Protein AF-A0A7V5EX17-F1 (afdb_monomer)

Solvent-accessible surface area (backbone atoms only — not comparable to full-atom values): 4500 Å² total; per-residue (Å²): 138,88,84,78,87,76,76,77,87,74,67,76,81,68,77,70,56,65,68,60,55,51,51,49,26,51,52,42,22,52,47,24,56,56,23,52,67,47,62,49,78,46,99,88,43,96,67,52,55,46,39,27,63,60,33,52,53,48,31,35,72,74,54,34,72,68,48,16,49,52,14,52,62,71,57,108

Mean predicted aligned error: 10.74 Å

pLDDT: mean 79.34, std 10.96, range [50.66, 90.12]

Structure (mmCIF, N/CA/C/O backbone):
data_AF-A0A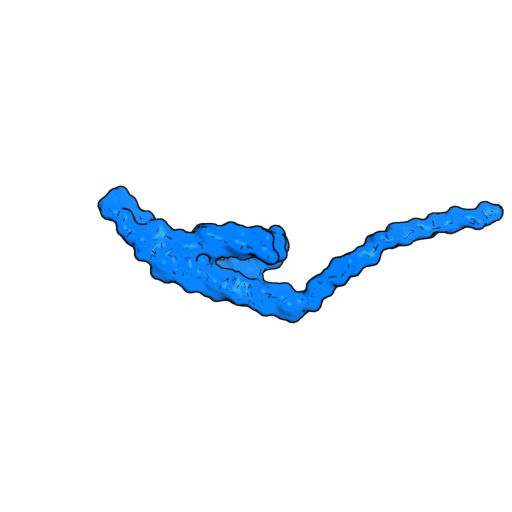7V5EX17-F1
#
_entry.id   AF-A0A7V5EX17-F1
#
loop_
_atom_site.group_PDB
_atom_site.id
_atom_site.type_symbol
_atom_site.label_atom_id
_atom_site.label_alt_id
_atom_site.label_comp_id
_atom_site.label_asym_id
_atom_site.label_entity_id
_atom_site.label_seq_id
_atom_site.pdbx_PDB_ins_code
_atom_site.Cartn_x
_atom_site.Cartn_y
_atom_site.Cartn_z
_atom_site.occupancy
_atom_site.B_iso_or_equiv
_atom_site.auth_seq_id
_atom_site.auth_comp_id
_atom_site.auth_asym_id
_atom_site.auth_atom_id
_atom_site.pdbx_PDB_model_num
ATOM 1 N N . MET A 1 1 ? 10.487 26.926 -51.906 1.00 50.66 1 MET A N 1
ATOM 2 C CA . MET A 1 1 ? 11.520 27.195 -50.886 1.00 50.66 1 MET A CA 1
ATOM 3 C C . MET A 1 1 ? 10.997 26.638 -49.566 1.00 50.66 1 MET A C 1
ATOM 5 O O . MET A 1 1 ? 10.079 27.206 -48.995 1.00 50.66 1 MET A O 1
ATOM 9 N N . GLN A 1 2 ? 11.433 25.427 -49.209 1.00 59.66 2 GLN A N 1
ATOM 10 C CA . GLN A 1 2 ? 10.946 24.675 -48.050 1.00 59.66 2 GLN A CA 1
ATOM 11 C C . GLN A 1 2 ? 11.553 25.188 -46.745 1.00 59.66 2 GLN A C 1
ATOM 13 O O . GLN A 1 2 ? 12.766 25.357 -46.701 1.00 59.66 2 GLN A O 1
ATOM 18 N N . LEU A 1 3 ? 10.750 25.293 -45.680 1.00 55.22 3 LEU A N 1
ATOM 19 C CA . LEU A 1 3 ? 11.213 25.057 -44.308 1.00 55.22 3 LEU A CA 1
ATOM 20 C C . LEU A 1 3 ? 10.162 24.232 -43.545 1.00 55.22 3 LEU A C 1
ATOM 22 O O . LEU A 1 3 ? 9.202 24.722 -42.963 1.00 55.22 3 LEU A O 1
ATOM 26 N N . THR A 1 4 ? 10.384 22.930 -43.646 1.00 65.06 4 THR A N 1
ATOM 27 C CA . THR A 1 4 ? 9.805 21.766 -42.981 1.00 65.06 4 THR A CA 1
ATOM 28 C C . THR A 1 4 ? 9.431 21.962 -41.505 1.00 6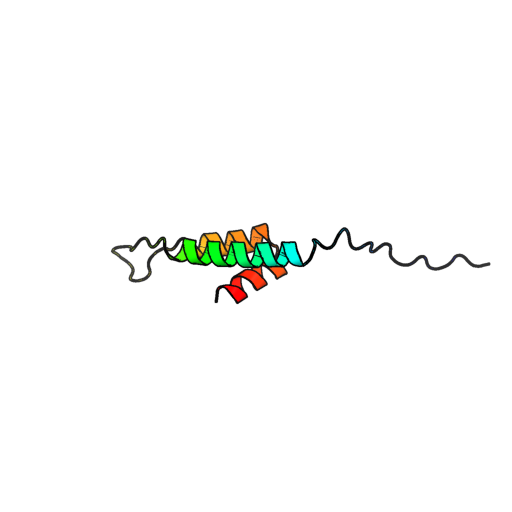5.06 4 THR A C 1
ATOM 30 O O . THR A 1 4 ? 10.290 22.097 -40.639 1.00 65.06 4 THR A O 1
ATOM 33 N N . HIS A 1 5 ? 8.124 21.897 -41.240 1.00 65.38 5 HIS A N 1
ATOM 34 C CA . HIS A 1 5 ? 7.437 21.039 -40.261 1.00 65.38 5 HIS A CA 1
ATOM 35 C C . HIS A 1 5 ? 8.355 20.187 -39.347 1.00 65.38 5 HIS A C 1
ATOM 37 O O . HIS A 1 5 ? 8.473 18.971 -39.510 1.00 65.38 5 HIS A O 1
ATOM 43 N N . ARG A 1 6 ? 9.031 20.804 -38.371 1.00 62.56 6 ARG A N 1
ATOM 44 C CA . ARG A 1 6 ? 9.796 20.070 -37.352 1.00 62.56 6 ARG A CA 1
ATOM 45 C C . ARG A 1 6 ? 8.841 19.568 -36.280 1.00 62.56 6 ARG A C 1
ATOM 47 O O . ARG A 1 6 ? 8.426 20.315 -35.400 1.00 62.56 6 ARG A O 1
ATOM 54 N N . GLY A 1 7 ? 8.490 18.292 -36.413 1.00 57.44 7 GLY A N 1
ATOM 55 C CA . GLY A 1 7 ? 7.739 17.536 -35.426 1.00 57.44 7 GLY A CA 1
ATOM 56 C C . GLY A 1 7 ? 8.328 17.712 -34.029 1.00 57.44 7 GLY A C 1
ATOM 57 O O . GLY A 1 7 ? 9.506 17.461 -33.796 1.00 57.44 7 GLY A O 1
ATOM 58 N N . THR A 1 8 ? 7.477 18.190 -33.129 1.00 57.94 8 THR A N 1
ATOM 59 C CA . THR A 1 8 ? 7.227 17.580 -31.826 1.00 57.94 8 THR A CA 1
ATOM 60 C C . THR A 1 8 ? 8.450 16.922 -31.182 1.00 57.94 8 THR A C 1
ATOM 62 O O . THR A 1 8 ? 8.649 15.712 -31.266 1.00 57.94 8 THR A O 1
ATOM 65 N N . LEU A 1 9 ? 9.235 17.722 -30.457 1.00 57.50 9 LEU A N 1
ATOM 66 C CA . LEU A 1 9 ? 10.196 17.244 -29.461 1.00 57.50 9 LEU A CA 1
ATOM 67 C C . LEU A 1 9 ? 9.455 16.699 -28.224 1.00 57.50 9 LEU A C 1
ATOM 69 O O . LEU A 1 9 ? 9.679 17.146 -27.104 1.00 57.50 9 LEU A O 1
ATOM 73 N N . THR A 1 10 ? 8.558 15.726 -28.396 1.00 56.62 10 THR A N 1
ATOM 74 C CA . THR A 1 10 ? 8.144 14.866 -27.283 1.00 56.62 10 THR A CA 1
ATOM 75 C C . THR A 1 10 ? 9.208 13.800 -27.139 1.00 56.62 10 THR A C 1
ATOM 77 O O . THR A 1 10 ? 8.985 12.633 -27.445 1.00 56.62 10 THR A O 1
ATOM 80 N N . THR A 1 11 ? 10.406 14.202 -26.730 1.00 56.66 11 THR A N 1
ATOM 81 C CA . THR A 1 11 ? 11.343 13.273 -26.116 1.00 56.66 11 THR A CA 1
ATOM 82 C C . THR A 1 11 ? 10.593 12.746 -24.895 1.00 56.66 11 THR A C 1
ATOM 84 O O . THR A 1 11 ? 10.343 13.544 -23.986 1.00 56.66 11 THR A O 1
ATOM 87 N N . PRO A 1 12 ? 10.143 11.475 -24.846 1.00 57.72 12 PRO A N 1
ATOM 88 C CA . PRO A 1 12 ? 9.624 10.953 -23.600 1.00 57.72 12 PRO A CA 1
ATOM 89 C C . PRO A 1 12 ? 10.809 10.999 -22.642 1.00 57.72 12 PRO A C 1
ATOM 91 O O . PRO A 1 12 ? 11.771 10.244 -22.783 1.00 57.72 12 PRO A O 1
ATOM 94 N N . LEU A 1 13 ? 10.791 11.976 -21.738 1.00 58.09 13 LEU A N 1
ATOM 95 C CA . LEU A 1 13 ? 11.770 12.125 -20.681 1.00 58.09 13 LEU A CA 1
ATOM 96 C C . LEU A 1 13 ? 11.713 10.836 -19.866 1.00 58.09 13 LEU A C 1
ATOM 98 O O . LEU A 1 13 ? 10.844 10.656 -19.025 1.00 58.09 13 LEU A O 1
ATOM 102 N N . ARG A 1 14 ? 12.614 9.915 -20.211 1.00 59.19 14 ARG A N 1
ATOM 103 C CA . ARG A 1 14 ? 13.020 8.741 -19.450 1.00 59.19 14 ARG A CA 1
ATOM 104 C C . ARG A 1 14 ? 11.838 8.010 -18.813 1.00 59.19 14 ARG A C 1
ATOM 106 O O . ARG A 1 14 ? 11.600 8.126 -17.614 1.00 59.19 14 ARG A O 1
ATOM 113 N N . ALA A 1 15 ? 11.144 7.199 -19.615 1.00 61.31 15 ALA A N 1
ATOM 114 C CA . ALA A 1 15 ? 10.319 6.123 -19.082 1.00 61.31 15 ALA A CA 1
ATOM 115 C C . ALA A 1 15 ? 11.171 5.357 -18.060 1.00 61.31 15 ALA A C 1
ATOM 117 O O . ALA A 1 15 ? 12.175 4.729 -18.405 1.00 61.31 15 ALA A O 1
ATOM 118 N N . ARG A 1 16 ? 10.837 5.505 -16.778 1.00 62.59 16 ARG A N 1
ATOM 119 C CA . ARG A 1 16 ? 11.419 4.717 -15.697 1.00 62.59 16 ARG A CA 1
ATOM 120 C C . ARG A 1 16 ? 11.413 3.253 -16.144 1.00 62.59 16 ARG A C 1
ATOM 122 O O . ARG A 1 16 ? 10.396 2.801 -16.665 1.00 62.59 16 ARG A O 1
ATOM 129 N N . SER A 1 17 ? 12.539 2.546 -15.997 1.00 78.25 17 SER A N 1
ATOM 130 C CA . SER A 1 17 ? 12.638 1.141 -16.421 1.00 78.25 17 SER A CA 1
ATOM 131 C C . SER A 1 17 ? 11.428 0.363 -15.900 1.00 78.25 17 SER A C 1
ATOM 133 O O . SER A 1 17 ? 11.130 0.433 -14.706 1.00 78.25 17 SER A O 1
ATOM 135 N N . ALA A 1 18 ? 10.712 -0.333 -16.788 1.00 79.44 18 ALA A N 1
ATOM 136 C CA . ALA A 1 18 ? 9.452 -1.004 -16.462 1.00 79.44 18 ALA A CA 1
ATOM 137 C C . ALA A 1 18 ? 9.600 -1.965 -15.271 1.00 79.44 18 ALA A C 1
ATOM 139 O O . ALA A 1 18 ? 8.710 -2.046 -14.426 1.00 79.44 18 ALA A O 1
ATOM 140 N N . ALA A 1 19 ? 10.769 -2.602 -15.144 1.00 85.12 19 ALA A N 1
ATOM 141 C CA . ALA A 1 19 ? 11.122 -3.444 -14.006 1.00 85.12 19 ALA A CA 1
ATOM 142 C C . ALA A 1 19 ? 11.105 -2.683 -12.668 1.00 85.12 19 ALA A C 1
ATOM 144 O O . ALA A 1 19 ? 10.631 -3.204 -11.664 1.00 85.12 19 ALA A O 1
ATOM 145 N N . VAL A 1 20 ? 11.568 -1.430 -12.646 1.00 85.38 20 VAL A N 1
ATOM 146 C CA . VAL A 1 20 ? 11.565 -0.588 -11.439 1.00 85.38 20 VAL A CA 1
ATOM 147 C C . VAL A 1 20 ? 10.140 -0.181 -11.074 1.00 85.38 20 VAL A C 1
ATOM 149 O O . VAL A 1 20 ? 9.789 -0.166 -9.897 1.00 85.38 20 VAL A O 1
ATOM 152 N N . THR A 1 21 ? 9.309 0.139 -12.068 1.00 83.69 21 THR A N 1
ATOM 153 C CA . THR A 1 21 ? 7.892 0.444 -11.833 1.00 83.69 21 THR A CA 1
ATOM 154 C C . THR A 1 21 ? 7.166 -0.777 -11.269 1.00 83.69 21 THR A C 1
ATOM 156 O O . THR A 1 21 ? 6.493 -0.651 -10.253 1.00 83.69 21 THR A O 1
ATOM 159 N N . ALA A 1 22 ? 7.366 -1.962 -11.851 1.00 84.12 22 ALA A N 1
ATOM 160 C CA . ALA A 1 22 ? 6.786 -3.208 -11.352 1.00 84.12 22 ALA A CA 1
ATOM 161 C C . ALA A 1 22 ? 7.250 -3.535 -9.922 1.00 84.12 22 ALA A C 1
ATOM 163 O O . ALA A 1 22 ? 6.427 -3.845 -9.064 1.00 84.12 22 ALA A O 1
ATOM 164 N N . ALA A 1 23 ? 8.547 -3.391 -9.634 1.00 89.75 23 ALA A N 1
ATOM 165 C CA . ALA A 1 23 ? 9.083 -3.602 -8.291 1.00 89.75 23 ALA A CA 1
ATOM 166 C C . ALA A 1 23 ? 8.453 -2.655 -7.258 1.00 89.75 23 ALA A C 1
ATOM 168 O O . ALA A 1 23 ? 8.100 -3.089 -6.163 1.00 89.75 23 ALA A O 1
ATOM 169 N N . LEU A 1 24 ? 8.255 -1.377 -7.604 1.00 85.44 24 LEU A N 1
ATOM 170 C CA . LEU A 1 24 ? 7.566 -0.447 -6.711 1.00 85.44 24 LEU A CA 1
ATOM 171 C C . LEU A 1 24 ? 6.082 -0.769 -6.528 1.00 85.44 24 LEU A C 1
ATOM 173 O O . LEU A 1 24 ? 5.579 -0.631 -5.418 1.00 85.44 24 LEU A O 1
ATOM 177 N N . VAL A 1 25 ? 5.386 -1.173 -7.592 1.00 87.12 25 VAL A N 1
ATOM 178 C CA . VAL A 1 25 ? 3.970 -1.572 -7.540 1.00 87.12 25 VAL A CA 1
ATOM 179 C C . VAL A 1 25 ? 3.786 -2.711 -6.536 1.00 87.12 25 VAL A C 1
ATOM 181 O O . VAL A 1 25 ? 2.918 -2.623 -5.666 1.00 87.12 25 VAL A O 1
ATOM 184 N N . VAL A 1 26 ? 4.650 -3.730 -6.609 1.00 89.81 26 VAL A N 1
ATOM 185 C CA . VAL A 1 26 ? 4.674 -4.863 -5.671 1.00 89.81 26 VAL A CA 1
ATOM 186 C C . VAL A 1 26 ? 5.029 -4.403 -4.257 1.00 89.81 26 VAL A C 1
ATOM 188 O O . VAL A 1 26 ? 4.329 -4.751 -3.309 1.00 89.81 26 VAL A O 1
ATOM 191 N N . ALA A 1 27 ? 6.078 -3.592 -4.094 1.00 89.81 27 ALA A N 1
ATOM 192 C CA . ALA A 1 27 ? 6.499 -3.108 -2.780 1.00 89.81 27 ALA A CA 1
ATOM 193 C C . ALA A 1 27 ? 5.391 -2.317 -2.066 1.00 89.81 27 ALA A C 1
ATOM 195 O O . ALA A 1 27 ? 5.160 -2.515 -0.874 1.00 89.81 27 ALA A O 1
ATOM 196 N N . PHE A 1 28 ? 4.667 -1.462 -2.791 1.00 87.69 28 PHE A N 1
ATOM 197 C CA . PHE A 1 28 ? 3.544 -0.713 -2.235 1.00 87.69 28 PHE A CA 1
ATOM 198 C C . PHE A 1 28 ? 2.314 -1.577 -1.968 1.00 87.69 28 PHE A C 1
ATOM 200 O O . PHE A 1 28 ? 1.654 -1.356 -0.959 1.00 87.69 28 PHE A O 1
ATOM 207 N N . ALA A 1 29 ? 2.039 -2.594 -2.790 1.00 87.12 29 ALA A N 1
ATOM 208 C CA . ALA A 1 29 ? 0.960 -3.542 -2.515 1.00 87.12 29 ALA A CA 1
ATOM 209 C C . ALA A 1 29 ? 1.225 -4.307 -1.204 1.00 87.12 29 ALA A C 1
ATOM 211 O O . ALA A 1 29 ? 0.341 -4.431 -0.354 1.00 87.12 29 ALA A O 1
ATOM 212 N N . LEU A 1 30 ? 2.474 -4.738 -0.989 1.00 88.44 30 LEU A N 1
ATOM 213 C CA . LEU A 1 30 ? 2.908 -5.362 0.263 1.00 88.44 30 LEU A CA 1
ATOM 214 C C . LEU A 1 30 ? 2.838 -4.390 1.446 1.00 88.44 30 LEU A C 1
ATOM 216 O O . LEU A 1 30 ? 2.377 -4.768 2.521 1.00 88.44 30 LEU A O 1
ATOM 220 N N . LEU A 1 31 ? 3.241 -3.131 1.257 1.00 87.19 31 LEU A N 1
ATOM 221 C CA . LEU A 1 31 ? 3.115 -2.099 2.286 1.00 87.19 31 LEU A CA 1
ATOM 222 C C . LEU A 1 31 ? 1.648 -1.871 2.680 1.00 87.19 31 LEU A C 1
ATOM 224 O O . LEU A 1 31 ? 1.347 -1.774 3.868 1.00 87.19 31 LEU A O 1
ATOM 228 N N . THR A 1 32 ? 0.728 -1.841 1.712 1.00 86.50 32 THR A N 1
ATOM 229 C CA . THR A 1 32 ? -0.716 -1.747 1.964 1.00 86.50 32 THR A CA 1
ATOM 230 C C . THR A 1 32 ? -1.233 -2.962 2.731 1.00 86.50 32 THR A C 1
ATOM 232 O O . THR A 1 32 ? -1.967 -2.794 3.707 1.00 86.50 32 THR A O 1
ATOM 235 N N . ALA A 1 33 ? -0.789 -4.170 2.375 1.00 82.75 33 ALA A N 1
ATOM 236 C CA . ALA A 1 33 ? -1.137 -5.388 3.102 1.00 82.75 33 ALA A CA 1
ATOM 237 C C . ALA A 1 33 ? -0.637 -5.381 4.553 1.00 82.75 33 ALA A C 1
ATOM 239 O O . ALA A 1 33 ? -1.378 -5.764 5.457 1.00 82.75 33 ALA A O 1
ATOM 240 N N . LEU A 1 34 ? 0.582 -4.894 4.797 1.00 86.00 34 LEU A N 1
ATOM 241 C CA . LEU A 1 34 ? 1.130 -4.737 6.146 1.00 86.00 34 LEU A CA 1
ATOM 242 C C . LEU A 1 34 ? 0.383 -3.654 6.938 1.00 86.00 34 LEU A C 1
ATOM 244 O O . LEU A 1 34 ? 0.026 -3.870 8.095 1.00 86.00 34 LEU A O 1
ATOM 248 N N . GLY A 1 35 ? 0.065 -2.520 6.309 1.00 81.31 35 GLY A N 1
ATOM 249 C CA . GLY A 1 35 ? -0.730 -1.451 6.920 1.00 81.31 35 GLY A CA 1
ATOM 250 C C . GLY A 1 35 ? -2.137 -1.903 7.326 1.00 81.31 35 GLY A C 1
ATOM 251 O O . GLY A 1 35 ?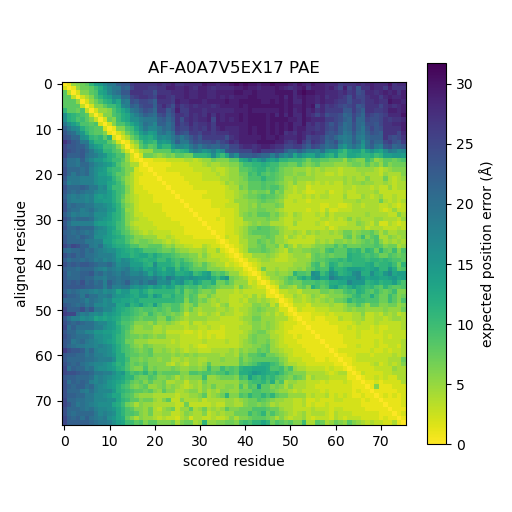 -2.658 -1.455 8.347 1.00 81.31 35 GLY A O 1
ATOM 252 N N . ALA A 1 36 ? -2.735 -2.843 6.589 1.00 82.44 36 ALA A N 1
ATOM 253 C CA . ALA A 1 36 ? -4.034 -3.433 6.917 1.00 82.44 36 ALA A CA 1
ATOM 254 C C . ALA A 1 36 ? -4.019 -4.338 8.167 1.00 82.44 36 ALA A C 1
ATOM 256 O O . ALA A 1 36 ? -5.083 -4.644 8.721 1.00 82.44 36 ALA A O 1
ATOM 257 N N . GLN A 1 37 ? -2.837 -4.767 8.628 1.00 83.00 37 GLN A N 1
ATOM 258 C CA . GLN A 1 37 ? -2.693 -5.545 9.863 1.00 83.00 37 GLN A CA 1
ATOM 259 C C . GLN A 1 37 ? -2.729 -4.668 11.117 1.00 83.00 37 GLN A C 1
ATOM 261 O O . GLN A 1 37 ? -3.135 -5.138 12.178 1.00 83.00 37 GLN A O 1
ATOM 266 N N . ILE A 1 38 ? -2.361 -3.389 11.003 1.00 81.25 38 ILE A N 1
ATOM 267 C CA . ILE A 1 38 ? -2.477 -2.432 12.104 1.00 81.25 38 ILE A CA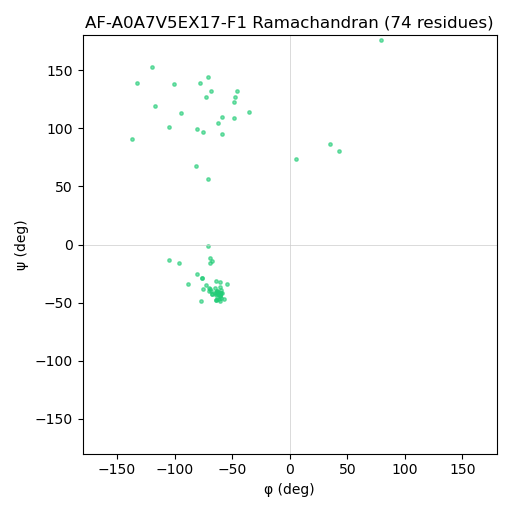 1
ATOM 268 C C . ILE A 1 38 ? -3.953 -2.071 12.229 1.00 81.25 38 ILE A C 1
ATOM 270 O O . ILE A 1 38 ? -4.452 -1.240 11.476 1.00 81.25 38 ILE A O 1
ATOM 274 N N . ARG A 1 39 ? -4.658 -2.735 13.147 1.00 82.06 39 ARG A N 1
ATOM 275 C CA . ARG A 1 39 ? -6.086 -2.532 13.409 1.00 82.06 39 ARG A CA 1
ATOM 276 C C . ARG A 1 39 ? -6.261 -2.022 14.827 1.00 82.06 39 ARG A C 1
ATOM 278 O O . ARG A 1 39 ? -5.907 -2.711 15.778 1.00 82.06 39 ARG A O 1
ATOM 285 N N . ILE A 1 40 ? -6.827 -0.831 14.957 1.00 81.75 40 ILE A N 1
ATOM 286 C CA . ILE A 1 40 ? -7.192 -0.246 16.244 1.00 81.75 40 ILE A CA 1
ATOM 287 C C . ILE A 1 40 ? -8.715 -0.371 16.362 1.00 81.75 40 ILE A C 1
ATOM 289 O O . ILE A 1 40 ? -9.440 0.387 15.709 1.00 81.75 40 ILE A O 1
ATOM 293 N N . PRO A 1 41 ? -9.225 -1.362 17.116 1.00 80.75 41 PRO A N 1
ATOM 294 C CA . PRO A 1 41 ? -10.654 -1.491 17.354 1.00 80.75 41 PRO A CA 1
ATOM 295 C C . PRO A 1 41 ? -11.123 -0.337 18.238 1.00 80.75 41 PRO A C 1
ATOM 297 O O . PRO A 1 41 ? -10.508 -0.033 19.260 1.00 80.75 41 PRO A O 1
ATOM 300 N N . LEU A 1 42 ? -12.216 0.309 17.840 1.00 81.56 42 LEU A N 1
ATOM 301 C CA . LEU A 1 42 ? -12.824 1.378 18.622 1.00 81.56 42 LEU A CA 1
ATOM 302 C C . LEU A 1 42 ? -14.030 0.824 19.382 1.00 81.56 42 LEU A C 1
ATOM 304 O O . LEU A 1 42 ? -14.820 0.083 18.801 1.00 81.56 42 LEU A O 1
ATOM 308 N N . PRO A 1 43 ? -14.219 1.193 20.659 1.00 81.06 43 PRO A N 1
ATOM 309 C CA . PRO A 1 43 ? -15.293 0.639 21.485 1.00 81.06 43 PRO A CA 1
ATOM 310 C C . PRO A 1 43 ? -16.700 1.057 21.027 1.00 81.06 43 PRO A C 1
ATOM 312 O O . PRO A 1 43 ? -17.682 0.464 21.457 1.00 81.06 43 PRO A O 1
ATOM 315 N N . PHE A 1 44 ? -16.808 2.068 20.162 1.00 85.19 44 PHE A N 1
ATOM 316 C CA . PHE A 1 44 ? -18.076 2.633 19.698 1.00 85.19 44 PHE A CA 1
ATOM 317 C C . PHE A 1 44 ? -18.452 2.237 18.260 1.00 85.19 44 PHE A C 1
ATOM 319 O O . PHE A 1 44 ? -19.599 2.443 17.868 1.00 85.19 44 PHE A O 1
ATOM 326 N N . THR A 1 45 ? -17.535 1.664 17.468 1.00 85.81 45 THR A N 1
ATOM 327 C CA . THR A 1 45 ? -17.822 1.237 16.087 1.00 85.81 45 THR A CA 1
ATOM 328 C C . THR A 1 45 ? -17.318 -0.175 15.794 1.00 85.81 45 THR A C 1
ATOM 330 O O . THR A 1 45 ? -16.171 -0.484 16.106 1.00 85.81 45 THR A O 1
ATOM 333 N N . PRO A 1 46 ? -18.095 -1.008 15.075 1.00 81.81 46 PRO A N 1
ATOM 334 C CA . PRO A 1 46 ? -17.644 -2.330 14.634 1.00 81.81 46 PRO A CA 1
ATOM 335 C C . PRO A 1 46 ? -16.551 -2.279 13.552 1.00 81.81 46 PRO A C 1
ATOM 337 O O . PRO A 1 46 ? -15.945 -3.302 13.245 1.00 81.81 46 PRO A O 1
ATOM 340 N N . VAL A 1 47 ? -16.291 -1.106 12.963 1.00 82.00 47 VAL A N 1
ATOM 341 C CA . VAL A 1 47 ? -15.263 -0.922 11.934 1.00 82.00 47 VAL A CA 1
ATOM 342 C C . VAL A 1 47 ? -13.965 -0.449 12.600 1.00 82.00 47 VAL A C 1
ATOM 344 O O . VAL A 1 47 ? -13.939 0.662 13.134 1.00 82.00 47 VAL A O 1
ATOM 347 N N . PRO A 1 48 ? -12.891 -1.259 12.606 1.00 79.62 48 PRO A N 1
ATOM 348 C CA . PRO A 1 48 ? -11.603 -0.845 13.150 1.00 79.62 48 PRO A CA 1
ATOM 349 C C . PRO A 1 48 ? -10.945 0.202 12.246 1.00 79.62 48 PRO A C 1
ATOM 351 O O . PRO A 1 48 ? -11.008 0.099 11.019 1.00 79.62 48 PRO A O 1
ATOM 354 N N . ILE A 1 49 ? -10.250 1.174 12.839 1.00 82.31 49 ILE A N 1
ATOM 355 C CA . ILE A 1 49 ? -9.353 2.050 12.076 1.00 82.31 49 ILE A CA 1
ATOM 356 C C . ILE A 1 49 ? -8.128 1.225 11.691 1.00 82.31 49 ILE A C 1
ATOM 358 O O . ILE A 1 49 ? -7.501 0.603 12.554 1.00 82.31 49 ILE A O 1
ATOM 362 N N . THR A 1 50 ? -7.795 1.212 10.400 1.00 86.19 50 THR A N 1
ATOM 363 C CA . THR A 1 50 ? -6.636 0.480 9.883 1.00 86.19 50 THR A CA 1
ATOM 364 C C . THR A 1 50 ? -5.628 1.404 9.209 1.00 86.19 50 THR A C 1
ATOM 366 O O . THR A 1 50 ? -5.984 2.447 8.662 1.00 86.19 50 THR A O 1
ATOM 369 N N . GLY A 1 51 ? -4.352 1.010 9.209 1.00 83.00 51 GLY A N 1
ATOM 370 C CA . GLY A 1 51 ? -3.284 1.718 8.489 1.00 83.00 51 GLY A CA 1
ATOM 371 C C . GLY A 1 51 ? -3.363 1.588 6.960 1.00 83.00 51 GLY A C 1
ATOM 372 O O . GLY A 1 51 ? -2.542 2.158 6.243 1.00 83.00 51 GLY A O 1
ATOM 373 N N . GLN A 1 52 ? -4.345 0.846 6.443 1.00 86.62 52 GLN A N 1
ATOM 374 C CA . GLN A 1 52 ? -4.508 0.570 5.018 1.00 86.62 52 GLN A CA 1
ATOM 375 C C . GLN A 1 52 ? -4.802 1.838 4.208 1.00 86.62 52 GLN A C 1
ATOM 377 O O . GLN A 1 52 ? -4.215 2.034 3.149 1.00 86.62 52 GLN A O 1
ATOM 382 N N . THR A 1 53 ? -5.683 2.718 4.696 1.00 86.75 53 THR A N 1
ATOM 383 C CA . THR A 1 53 ? -6.074 3.945 3.975 1.00 86.75 53 THR A CA 1
ATOM 384 C C . THR A 1 53 ? -4.892 4.891 3.790 1.00 86.75 53 THR A C 1
ATOM 386 O O . THR A 1 53 ? -4.700 5.440 2.707 1.00 86.75 53 THR A O 1
ATOM 389 N N . PHE A 1 54 ? -4.045 5.016 4.812 1.00 86.00 54 PHE A N 1
ATOM 390 C CA . PHE A 1 54 ? -2.788 5.750 4.717 1.00 86.00 54 PHE A CA 1
ATOM 391 C C . PHE A 1 54 ? -1.866 5.152 3.645 1.00 86.00 54 PHE A C 1
ATOM 393 O O . PHE A 1 54 ? -1.343 5.885 2.807 1.00 86.00 54 PHE A O 1
ATOM 400 N N . ALA A 1 55 ? -1.715 3.826 3.616 1.00 87.06 55 ALA A N 1
ATOM 401 C CA . ALA A 1 55 ? -0.880 3.151 2.626 1.00 87.06 55 ALA A CA 1
ATOM 402 C C . ALA A 1 55 ? -1.403 3.314 1.183 1.00 87.06 55 ALA A C 1
ATOM 404 O O . ALA A 1 55 ? -0.607 3.522 0.269 1.00 87.06 55 ALA A O 1
ATOM 405 N N . VAL A 1 56 ? -2.725 3.298 0.976 1.00 87.19 56 VAL A N 1
ATOM 406 C CA . VAL A 1 56 ? -3.370 3.560 -0.328 1.00 87.19 56 VAL A CA 1
ATOM 407 C C . VAL A 1 56 ? -3.036 4.970 -0.826 1.00 87.19 56 VAL A C 1
ATOM 409 O O . VAL A 1 56 ? -2.615 5.150 -1.971 1.00 87.19 56 VAL A O 1
ATOM 412 N N . LEU A 1 57 ? -3.191 5.978 0.038 1.00 88.75 57 LEU A N 1
ATOM 413 C CA . LEU A 1 57 ? -2.889 7.371 -0.302 1.00 88.75 57 LEU A CA 1
ATOM 414 C C . LEU A 1 57 ? -1.397 7.566 -0.591 1.00 88.75 57 LEU A C 1
ATOM 416 O O . LEU A 1 57 ? -1.039 8.245 -1.555 1.00 88.75 57 LEU A O 1
ATOM 420 N N . LEU A 1 58 ? -0.529 6.924 0.194 1.00 87.38 58 LEU A N 1
ATOM 421 C CA . LEU A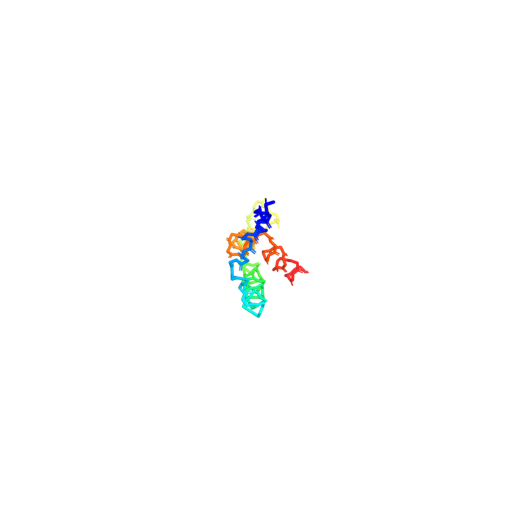 1 58 ? 0.914 6.950 -0.019 1.00 87.38 58 LEU A CA 1
ATOM 422 C C . LEU A 1 58 ? 1.299 6.297 -1.354 1.00 87.38 58 LEU A C 1
ATOM 424 O O . LEU A 1 58 ? 2.147 6.836 -2.062 1.00 87.38 58 LEU A O 1
ATOM 428 N N . ALA A 1 59 ? 0.655 5.189 -1.735 1.00 87.50 59 ALA A N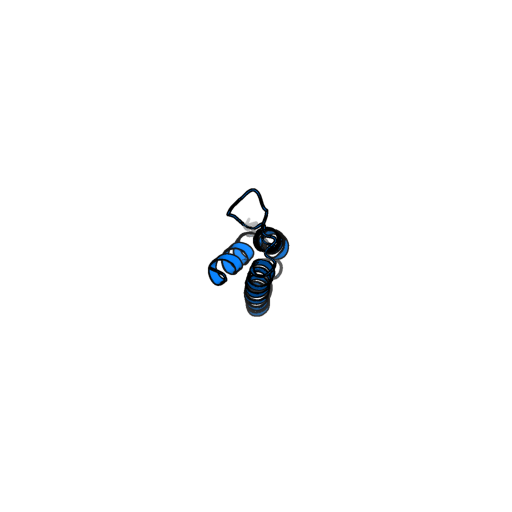 1
ATOM 429 C CA . ALA A 1 59 ? 0.871 4.547 -3.029 1.00 87.50 59 ALA A CA 1
ATOM 430 C C . ALA A 1 59 ? 0.510 5.483 -4.189 1.00 87.50 59 ALA A C 1
ATOM 432 O O . ALA A 1 59 ? 1.310 5.661 -5.105 1.00 87.50 59 ALA A O 1
ATOM 433 N N . GLY A 1 60 ? -0.652 6.139 -4.129 1.00 87.38 60 GLY A N 1
ATOM 434 C CA . GLY A 1 60 ? -1.064 7.122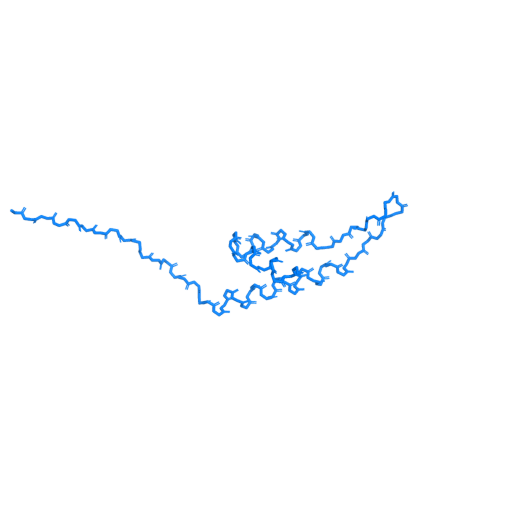 -5.136 1.00 87.38 60 GLY A CA 1
ATOM 435 C C . GLY A 1 60 ? -0.109 8.316 -5.236 1.00 87.38 60 GLY A C 1
ATOM 436 O O . GLY A 1 60 ? 0.250 8.727 -6.340 1.00 87.38 60 GLY A O 1
ATOM 437 N N . ALA A 1 61 ? 0.354 8.836 -4.096 1.00 88.00 61 ALA A N 1
ATOM 438 C CA . ALA A 1 61 ? 1.286 9.961 -4.045 1.00 88.00 61 ALA A CA 1
ATOM 439 C C . ALA A 1 61 ? 2.699 9.601 -4.545 1.00 88.00 61 ALA A C 1
ATOM 441 O O . ALA A 1 61 ? 3.333 10.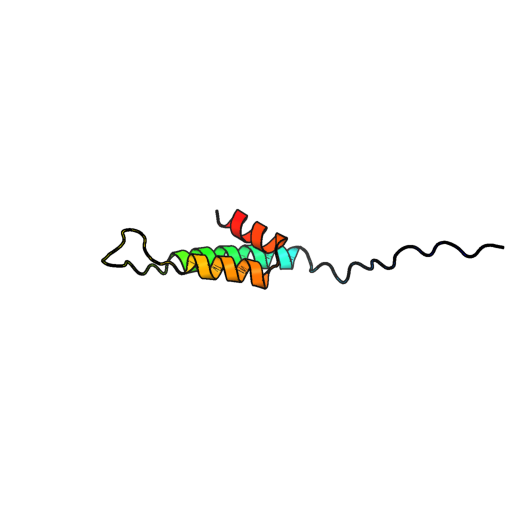411 -5.218 1.00 88.00 61 ALA A O 1
ATOM 442 N N . ALA A 1 62 ? 3.194 8.397 -4.244 1.00 85.12 62 ALA A N 1
ATOM 443 C CA . ALA A 1 62 ? 4.564 7.984 -4.555 1.00 85.12 62 ALA A CA 1
ATOM 444 C C . ALA A 1 62 ? 4.735 7.362 -5.954 1.00 85.12 62 ALA A C 1
ATOM 446 O O . ALA A 1 62 ? 5.787 7.525 -6.575 1.00 85.12 62 ALA A O 1
ATOM 447 N N . LEU A 1 63 ? 3.731 6.630 -6.454 1.00 81.31 63 LEU A N 1
ATOM 448 C CA . LEU A 1 63 ? 3.770 5.961 -7.763 1.00 81.31 63 LEU A CA 1
ATOM 449 C C . LEU A 1 63 ? 3.100 6.773 -8.885 1.00 81.31 63 LEU A C 1
ATOM 451 O O . LEU A 1 63 ? 3.309 6.471 -10.061 1.00 81.31 63 LEU A O 1
ATOM 455 N N . GLY A 1 64 ? 2.302 7.788 -8.547 1.00 86.44 64 GLY A N 1
ATOM 456 C CA . GLY A 1 64 ? 1.433 8.488 -9.494 1.00 86.44 64 GLY A CA 1
ATOM 457 C C . GLY A 1 64 ? 0.146 7.710 -9.796 1.00 86.44 64 GLY A C 1
ATOM 458 O O . GLY A 1 64 ? -0.049 6.585 -9.340 1.00 86.44 64 GLY A O 1
ATOM 459 N N . SER A 1 65 ? -0.751 8.305 -10.587 1.00 84.44 65 SER A N 1
ATOM 460 C CA . SER A 1 65 ? -2.123 7.802 -10.775 1.00 84.44 65 SER A CA 1
ATOM 461 C C . SER A 1 65 ? -2.203 6.390 -11.369 1.00 84.44 65 SER A C 1
ATOM 463 O O . SER A 1 65 ? -2.946 5.558 -10.857 1.00 84.44 65 SER A O 1
ATOM 465 N N . TRP A 1 66 ? -1.414 6.086 -12.405 1.00 83.56 66 TRP A N 1
ATOM 466 C CA . TRP A 1 66 ? -1.463 4.786 -13.092 1.00 83.56 66 TRP A CA 1
ATOM 467 C C . TRP A 1 66 ? -0.770 3.659 -12.322 1.00 83.56 66 TRP A C 1
ATOM 469 O O . TRP A 1 66 ? -1.345 2.588 -12.144 1.00 83.56 66 TRP A O 1
ATOM 479 N N . ALA A 1 67 ? 0.453 3.883 -11.838 1.00 80.00 67 ALA A N 1
ATOM 480 C CA . ALA A 1 67 ? 1.179 2.854 -11.094 1.00 80.00 67 ALA A CA 1
ATOM 481 C C . ALA A 1 67 ? 0.648 2.704 -9.652 1.00 80.00 67 ALA A C 1
ATOM 483 O O . ALA A 1 67 ? 0.651 1.599 -9.116 1.00 80.00 67 ALA A O 1
ATOM 484 N N . GLY A 1 68 ? 0.103 3.768 -9.053 1.00 82.06 68 GLY A N 1
ATOM 485 C CA . GLY A 1 68 ? -0.644 3.698 -7.797 1.00 82.06 68 GLY A CA 1
ATOM 486 C C . GLY A 1 68 ? -1.918 2.864 -7.942 1.00 82.06 68 GLY A C 1
ATOM 487 O O . GLY A 1 68 ? -2.125 1.944 -7.155 1.00 82.06 68 GLY A O 1
ATOM 488 N N . ALA A 1 69 ? -2.717 3.101 -8.991 1.00 86.75 69 ALA A N 1
ATOM 489 C CA . ALA A 1 69 ? -3.886 2.272 -9.295 1.00 86.75 69 ALA A CA 1
ATOM 490 C C . ALA A 1 69 ? -3.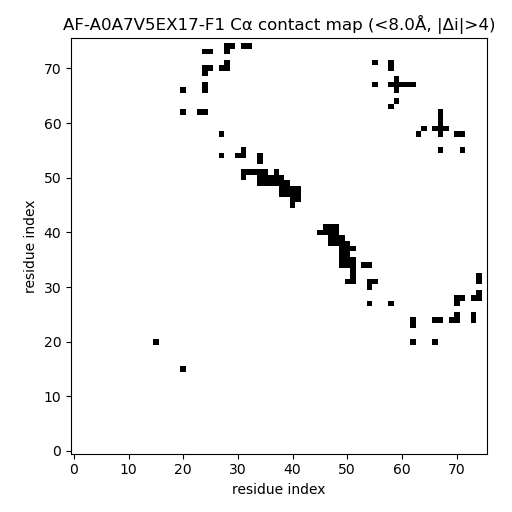503 0.808 -9.564 1.00 86.75 69 ALA A C 1
ATOM 492 O O . ALA A 1 69 ? -4.141 -0.089 -9.025 1.00 86.75 69 ALA A O 1
ATOM 493 N N . GLY A 1 70 ? -2.426 0.560 -10.318 1.00 84.88 70 GLY A N 1
ATOM 494 C CA . GLY A 1 70 ? -1.902 -0.792 -10.537 1.00 84.88 70 GLY A CA 1
ATOM 495 C C . GLY A 1 70 ? -1.467 -1.490 -9.243 1.00 84.88 70 GLY A C 1
ATOM 496 O O . GLY A 1 70 ? -1.699 -2.682 -9.083 1.00 84.88 70 GLY A O 1
ATOM 497 N N . SER A 1 71 ? -0.893 -0.751 -8.290 1.00 82.25 71 SER A N 1
ATOM 498 C CA . SER A 1 71 ? -0.518 -1.277 -6.969 1.00 82.25 71 SER A CA 1
ATOM 499 C C . SER A 1 71 ? -1.733 -1.657 -6.130 1.00 82.25 71 SER A C 1
ATOM 501 O O . SER A 1 71 ? -1.749 -2.732 -5.539 1.00 82.25 71 SER A O 1
ATOM 503 N N . GLN A 1 72 ? -2.778 -0.827 -6.127 1.00 90.12 72 GLN A N 1
ATOM 504 C CA . GLN A 1 72 ? -4.013 -1.153 -5.413 1.00 90.12 72 GLN A CA 1
ATOM 505 C C . GLN A 1 72 ? -4.780 -2.297 -6.084 1.00 90.12 72 GLN A C 1
ATOM 507 O O . GLN A 1 72 ? -5.286 -3.164 -5.388 1.00 90.12 72 GLN A O 1
ATOM 512 N N . ALA A 1 73 ? -4.801 -2.355 -7.418 1.00 89.00 73 ALA A N 1
ATOM 513 C CA . ALA A 1 73 ? -5.387 -3.472 -8.156 1.00 89.00 73 ALA A CA 1
ATOM 514 C C . ALA A 1 73 ? -4.654 -4.800 -7.909 1.00 89.00 73 ALA A C 1
ATOM 516 O O . ALA A 1 73 ? -5.285 -5.844 -7.954 1.00 89.00 73 ALA A O 1
ATOM 517 N N . LEU A 1 74 ? -3.342 -4.762 -7.655 1.00 86.38 74 LEU A N 1
ATOM 518 C CA . LEU A 1 74 ? -2.566 -5.944 -7.270 1.00 86.38 74 LEU A CA 1
ATOM 519 C C . LEU A 1 74 ? -2.801 -6.357 -5.808 1.00 86.38 74 LEU A C 1
ATOM 521 O O . LEU A 1 74 ? -2.610 -7.519 -5.463 1.00 86.38 74 LEU A O 1
ATOM 525 N N . TYR A 1 75 ? -3.132 -5.398 -4.942 1.00 82.25 75 TYR A N 1
ATOM 526 C CA . TYR A 1 75 ? -3.434 -5.647 -3.533 1.00 82.25 75 TYR A CA 1
ATOM 527 C C . TYR A 1 75 ? -4.823 -6.271 -3.319 1.00 82.25 75 TYR A C 1
ATOM 529 O O . TYR A 1 75 ? -4.971 -7.096 -2.416 1.00 82.25 75 TYR A O 1
ATOM 537 N N . LEU A 1 76 ? -5.818 -5.831 -4.099 1.00 83.94 76 LEU A N 1
ATOM 538 C CA . LEU A 1 76 ? -7.190 -6.355 -4.086 1.00 83.94 76 LEU A CA 1
ATOM 539 C C . LEU A 1 76 ? -7.246 -7.813 -4.560 1.00 83.94 76 LEU A C 1
ATOM 541 O O . LEU A 1 76 ? -8.037 -8.565 -3.948 1.00 83.94 76 LEU A O 1
#

Sequence (76 aa):
MQLTHRGTLTTPLRARSAAVTAALVVAFALLTALGAQIRIPLPFTPVPITGQTFAVLLAGAALGSWAGAGSQALYL

Secondary structure (DSSP, 8-state):
-----------------HHHHHHHHHHHHHHHHHHTT-EEEETTEEEEEETHHHHHHHHHHHHHHHHHHHHHHHH-

Radius of gyration: 20.12 Å; Cα contacts (8 Å, |Δi|>4): 69; chains: 1; bounding box: 31×34×72 Å

Nearest PDB structures (foldseek):
  8rbx-assembly1_d  TM=4.093E-01  e=2.345E+00  Homo sapiens
  8rbz-assembly1_d  TM=4.220E-01  e=4.744E+00  Homo sapiens
  8rc4-assembly1_d  TM=4.430E-01  e=6.129E+00  Homo sapiens

Foldseek 3Di:
DDDDDDDDPPPVPDPDPVVVLVVLLQVLLVVLVVQQVPWADDPVDPHTDTRNVVSLVVLCVPNPDPSSVSSVVVND